Protein AF-A0AA92V4T7-F1 (afdb_monomer)

Mean predicted aligned error: 9.14 Å

pLDDT: mean 85.34, std 8.02, range [53.12, 94.5]

Structure (mmCIF, N/CA/C/O backbone):
data_AF-A0AA92V4T7-F1
#
_entry.id   AF-A0AA92V4T7-F1
#
loop_
_atom_site.group_PDB
_atom_site.id
_atom_site.type_symbol
_atom_site.label_atom_id
_atom_site.label_alt_id
_atom_site.label_comp_id
_atom_site.label_asym_id
_atom_site.label_entity_id
_atom_site.label_seq_id
_atom_site.pdbx_PDB_ins_code
_atom_site.Cartn_x
_atom_site.Cartn_y
_atom_site.Cartn_z
_atom_site.occupancy
_atom_site.B_iso_or_equiv
_atom_site.auth_seq_id
_atom_site.auth_comp_id
_atom_site.auth_asym_id
_atom_site.auth_atom_id
_atom_site.pdbx_PDB_model_num
ATOM 1 N N . ALA A 1 1 ? 12.081 15.432 -22.864 1.00 72.88 1 ALA A N 1
ATOM 2 C CA . ALA A 1 1 ? 10.970 15.163 -23.793 1.00 72.88 1 ALA A CA 1
ATOM 3 C C . ALA A 1 1 ? 11.087 16.046 -25.032 1.00 72.88 1 ALA A C 1
ATOM 5 O O . ALA A 1 1 ? 11.455 17.213 -24.912 1.00 72.88 1 ALA A O 1
ATOM 6 N N . ARG A 1 2 ? 10.770 15.499 -26.212 1.00 81.12 2 ARG A N 1
ATOM 7 C CA . ARG A 1 2 ? 10.639 16.294 -27.446 1.00 81.12 2 ARG A CA 1
ATOM 8 C C . ARG A 1 2 ? 9.445 17.239 -27.339 1.00 81.12 2 ARG A C 1
ATOM 10 O O . ARG A 1 2 ? 8.504 16.970 -26.591 1.00 81.12 2 ARG A O 1
ATOM 17 N N . LYS A 1 3 ? 9.470 18.342 -28.089 1.00 83.94 3 LYS A N 1
ATOM 18 C CA . LYS A 1 3 ? 8.327 19.259 -28.172 1.00 83.94 3 LYS A CA 1
ATOM 19 C C . LYS A 1 3 ? 7.124 18.511 -28.753 1.00 83.94 3 LYS A C 1
ATOM 21 O O . LYS A 1 3 ? 7.270 17.797 -29.741 1.00 83.94 3 LYS A O 1
ATOM 26 N N . ARG A 1 4 ? 5.938 18.677 -28.165 1.00 84.25 4 ARG A N 1
ATOM 27 C CA . ARG A 1 4 ? 4.697 18.148 -28.744 1.00 84.25 4 ARG A CA 1
ATOM 28 C C . ARG A 1 4 ? 4.265 18.955 -29.963 1.00 84.25 4 ARG A C 1
ATOM 30 O O . ARG A 1 4 ? 4.465 20.171 -30.014 1.00 84.25 4 ARG A O 1
ATOM 37 N N . THR A 1 5 ? 3.659 18.270 -30.9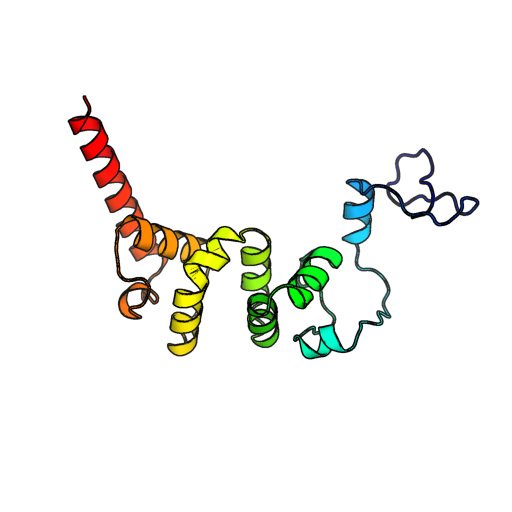22 1.00 80.19 5 THR A N 1
ATOM 38 C CA . THR A 1 5 ? 2.983 18.912 -32.051 1.00 80.19 5 THR A CA 1
ATOM 39 C C . THR A 1 5 ? 1.633 19.450 -31.578 1.00 80.19 5 THR A C 1
ATOM 41 O O . THR A 1 5 ? 0.974 18.833 -30.741 1.00 80.19 5 THR A O 1
ATOM 44 N N . MET A 1 6 ? 1.217 20.610 -32.087 1.00 72.38 6 MET A N 1
ATOM 45 C CA . MET A 1 6 ? -0.133 21.124 -31.841 1.00 72.38 6 MET A CA 1
ATOM 46 C C . MET A 1 6 ? -1.136 20.205 -32.548 1.00 72.38 6 MET A C 1
ATOM 48 O O . MET A 1 6 ? -1.109 20.106 -33.772 1.00 72.38 6 MET A O 1
ATOM 52 N N . GLY A 1 7 ? -1.981 19.505 -31.792 1.00 73.75 7 GLY A N 1
ATOM 53 C CA . GLY A 1 7 ? -2.923 18.536 -32.347 1.00 73.75 7 GLY A CA 1
ATOM 54 C C . GLY A 1 7 ? -3.817 17.889 -31.292 1.00 73.75 7 GLY A C 1
ATOM 55 O O . GLY A 1 7 ? -3.619 18.074 -30.091 1.00 73.75 7 GLY A O 1
ATOM 56 N N . ILE A 1 8 ? -4.809 17.134 -31.767 1.00 75.19 8 ILE A N 1
ATOM 57 C CA . ILE A 1 8 ? -5.811 16.441 -30.939 1.00 75.19 8 ILE A CA 1
ATOM 58 C C . ILE A 1 8 ? -5.190 15.222 -30.231 1.00 75.19 8 ILE A C 1
ATOM 60 O O . ILE A 1 8 ? -5.571 14.883 -29.114 1.00 75.19 8 ILE A O 1
ATOM 64 N N . TYR A 1 9 ? -4.196 14.591 -30.859 1.00 74.00 9 TYR A N 1
ATOM 65 C CA . TYR A 1 9 ? -3.525 13.404 -30.337 1.00 74.00 9 TYR A CA 1
ATOM 66 C C . TYR A 1 9 ? -2.471 13.754 -29.279 1.00 74.00 9 TYR A C 1
ATOM 68 O O . TYR A 1 9 ? -1.664 14.679 -29.433 1.00 74.00 9 TYR A O 1
ATOM 76 N N . MET A 1 10 ? -2.489 13.008 -28.172 1.00 74.81 10 MET A N 1
ATOM 77 C CA . MET A 1 10 ? -1.617 13.240 -27.018 1.00 74.81 10 MET A CA 1
ATOM 78 C C . MET A 1 10 ? -0.160 12.834 -27.284 1.00 74.81 10 MET A C 1
ATOM 80 O O . MET A 1 10 ? 0.751 13.515 -26.825 1.00 74.81 10 MET A O 1
ATOM 84 N N . ASP A 1 11 ? 0.064 11.801 -28.089 1.00 73.75 11 ASP A N 1
ATOM 85 C CA . ASP A 1 11 ? 1.341 11.127 -28.355 1.00 73.75 11 ASP A CA 1
ATOM 86 C C . ASP A 1 11 ? 2.120 11.667 -29.571 1.00 73.75 11 ASP A C 1
ATOM 88 O O . ASP A 1 11 ? 3.104 11.075 -30.010 1.00 73.75 11 ASP A O 1
ATOM 92 N N . THR A 1 12 ? 1.733 12.823 -30.118 1.00 82.94 12 THR A N 1
ATOM 93 C CA . THR A 1 12 ? 2.413 13.405 -31.286 1.00 82.94 12 THR A CA 1
ATOM 94 C C . THR A 1 12 ? 3.581 14.310 -30.886 1.00 82.94 12 THR A C 1
ATOM 96 O O . THR A 1 12 ? 3.397 15.372 -30.278 1.00 82.94 12 THR A O 1
ATOM 99 N N . PHE A 1 13 ? 4.795 13.922 -31.285 1.00 84.25 13 PHE A N 1
ATOM 100 C CA . PHE A 1 13 ? 6.030 14.662 -31.019 1.00 84.25 13 PHE A CA 1
ATOM 101 C C . PHE A 1 13 ? 6.640 15.259 -32.291 1.00 84.25 13 PHE A C 1
ATOM 103 O O . PHE A 1 13 ? 6.653 14.645 -33.354 1.00 84.25 13 PHE A O 1
ATOM 110 N N . CYS A 1 14 ? 7.215 16.454 -32.168 1.00 83.94 14 CYS A N 1
ATOM 111 C CA . CYS A 1 14 ? 8.024 17.075 -33.204 1.00 83.94 14 CYS A CA 1
ATOM 112 C C . CYS A 1 14 ? 9.420 16.435 -33.214 1.00 83.94 14 CYS A C 1
ATOM 114 O O . CYS A 1 14 ? 10.288 16.778 -32.403 1.00 83.94 14 CYS A O 1
ATOM 116 N N . TYR A 1 15 ? 9.647 15.506 -34.143 1.00 82.56 15 TYR A N 1
ATOM 117 C CA . TYR A 1 15 ? 10.921 14.790 -34.284 1.00 82.56 15 TYR A CA 1
ATOM 118 C C . TYR A 1 15 ? 12.098 15.679 -34.720 1.00 82.56 15 TYR A C 1
ATOM 120 O O . TYR A 1 15 ? 13.247 15.292 -34.529 1.00 82.56 15 TYR A O 1
ATOM 128 N N . GLY A 1 16 ? 11.829 16.878 -35.246 1.00 84.19 16 GLY A N 1
ATOM 129 C CA . GLY A 1 16 ? 12.858 17.879 -35.550 1.00 84.19 16 GLY A CA 1
ATOM 130 C C . GLY A 1 16 ? 13.302 18.717 -34.346 1.00 84.19 16 GLY A C 1
ATOM 131 O O . GLY A 1 16 ? 14.262 19.464 -34.460 1.00 84.19 16 GLY A O 1
ATOM 132 N N . SER A 1 17 ? 12.609 18.624 -33.205 1.00 84.75 17 SER A N 1
ATOM 133 C CA . SER A 1 17 ? 12.996 19.336 -31.980 1.00 84.75 17 SER A CA 1
ATOM 134 C C . SER A 1 17 ? 13.994 18.545 -31.139 1.00 84.75 17 SER A C 1
ATOM 136 O O . SER A 1 17 ? 13.896 17.315 -31.066 1.00 84.75 17 SER A O 1
ATOM 138 N N . ASP A 1 18 ? 14.884 19.249 -30.446 1.00 86.50 18 ASP A N 1
ATOM 139 C CA . ASP A 1 18 ? 15.841 18.647 -29.521 1.00 86.50 18 ASP A CA 1
ATOM 140 C C . ASP A 1 18 ? 15.163 17.951 -28.329 1.00 86.50 18 ASP A C 1
ATOM 142 O O . ASP A 1 18 ? 14.028 18.246 -27.927 1.00 86.50 18 ASP A O 1
ATOM 146 N N . ILE A 1 19 ? 15.871 16.972 -27.760 1.00 86.38 19 ILE A N 1
ATOM 147 C CA . ILE A 1 19 ? 15.443 16.279 -26.545 1.00 86.38 19 ILE A CA 1
ATOM 148 C C . ILE A 1 19 ? 15.910 17.098 -25.343 1.00 86.38 19 ILE A C 1
ATOM 150 O O . ILE A 1 19 ? 17.085 17.095 -24.997 1.00 86.38 19 ILE A O 1
ATOM 154 N N . GLU A 1 20 ? 14.966 17.752 -24.673 1.00 86.50 20 GLU A N 1
ATOM 155 C CA . GLU A 1 20 ? 15.256 18.663 -23.559 1.00 86.50 20 GLU A CA 1
ATOM 156 C C . GLU A 1 20 ? 14.511 18.250 -22.286 1.00 86.50 20 GLU A C 1
ATOM 158 O O . GLU A 1 20 ? 13.452 17.615 -22.348 1.00 86.50 20 GLU A O 1
ATOM 163 N N . LEU A 1 21 ? 15.016 18.637 -21.115 1.00 82.38 21 LEU A N 1
ATOM 164 C CA . LEU A 1 21 ? 14.268 18.519 -19.861 1.00 82.38 21 LEU A CA 1
ATOM 165 C C . LEU A 1 21 ? 13.099 19.512 -19.880 1.00 82.38 21 LEU A C 1
ATOM 167 O O . LEU A 1 21 ? 13.292 20.720 -19.976 1.00 82.38 21 LEU A O 1
ATOM 171 N N . ARG A 1 22 ? 11.871 18.994 -19.813 1.00 81.56 22 ARG A N 1
ATOM 172 C CA . ARG A 1 22 ? 10.637 19.789 -19.841 1.00 81.56 22 ARG A CA 1
ATOM 173 C C . ARG A 1 22 ? 9.884 19.602 -18.533 1.00 81.56 22 ARG A C 1
ATOM 175 O O . ARG A 1 22 ? 9.987 18.547 -17.913 1.00 81.56 22 ARG A O 1
ATOM 182 N N . LYS A 1 23 ? 9.125 20.626 -18.138 1.00 80.69 23 LYS A N 1
ATOM 183 C CA . LYS A 1 23 ? 8.235 20.548 -16.977 1.00 80.69 23 LYS A CA 1
ATOM 184 C C . LYS A 1 23 ? 7.184 19.462 -17.211 1.00 80.69 23 LYS A C 1
ATOM 186 O O . LYS A 1 23 ? 6.658 19.346 -18.321 1.00 80.69 23 LYS A O 1
ATOM 191 N N . ASP A 1 24 ? 6.915 18.692 -16.165 1.00 75.19 24 ASP A N 1
ATOM 192 C CA . ASP A 1 24 ? 5.933 17.618 -16.215 1.00 75.19 24 ASP A CA 1
ATOM 193 C C . ASP A 1 24 ? 4.516 18.164 -16.477 1.00 75.19 24 ASP A C 1
ATOM 195 O O . ASP A 1 24 ? 4.191 19.294 -16.097 1.00 75.19 24 ASP A O 1
ATOM 199 N N . ASN A 1 25 ? 3.699 17.385 -17.187 1.00 79.75 25 ASN A N 1
ATOM 200 C CA . ASN A 1 25 ? 2.341 17.749 -17.594 1.00 79.75 25 ASN A CA 1
ATOM 201 C C . ASN A 1 25 ? 1.459 16.495 -17.652 1.00 79.75 25 ASN A C 1
ATOM 203 O O . ASN A 1 25 ? 1.949 15.404 -17.937 1.00 79.75 25 ASN A O 1
ATOM 207 N N . THR A 1 26 ? 0.148 16.667 -17.497 1.00 77.75 26 THR A N 1
ATOM 208 C CA . THR A 1 26 ? -0.856 15.592 -17.515 1.00 77.75 26 THR A CA 1
ATOM 209 C C . THR A 1 26 ? -0.759 14.706 -18.756 1.00 77.75 26 THR A C 1
ATOM 211 O O . THR A 1 26 ? -0.924 13.495 -18.668 1.00 77.75 26 THR A O 1
ATOM 214 N N . THR A 1 27 ? -0.421 15.274 -19.920 1.00 77.50 27 THR A N 1
ATOM 215 C CA . THR A 1 27 ? -0.193 14.482 -21.138 1.00 77.50 27 THR A CA 1
ATOM 216 C C . THR A 1 27 ? 1.016 13.555 -21.013 1.00 77.50 27 THR A C 1
ATOM 218 O O . THR A 1 27 ? 0.944 12.409 -21.437 1.00 77.50 27 THR A O 1
ATOM 221 N N . TYR A 1 28 ? 2.135 14.025 -20.456 1.00 76.25 28 TYR A N 1
ATOM 222 C CA . TYR A 1 28 ? 3.330 13.190 -20.307 1.00 76.25 28 TYR A CA 1
ATOM 223 C C . TYR A 1 28 ? 3.086 12.054 -19.315 1.00 76.25 28 TYR A C 1
ATOM 225 O O . TYR A 1 28 ? 3.462 10.922 -19.605 1.00 76.25 28 TYR A O 1
ATOM 233 N N . GLN A 1 29 ? 2.378 12.339 -18.221 1.00 73.62 29 GLN A N 1
ATOM 234 C CA . GLN A 1 29 ? 1.926 11.334 -17.255 1.00 73.62 29 GLN A CA 1
ATOM 235 C C . GLN A 1 29 ? 1.007 10.295 -17.912 1.00 73.62 29 GLN A C 1
ATOM 237 O O . GLN A 1 29 ? 1.176 9.095 -17.715 1.00 73.62 29 GLN A O 1
ATOM 242 N N . HIS A 1 30 ? 0.079 10.740 -18.765 1.00 75.12 30 HIS A N 1
ATOM 243 C CA . HIS A 1 30 ? -0.810 9.841 -19.497 1.00 75.12 30 HIS A CA 1
ATOM 244 C C . HIS A 1 30 ? -0.072 8.982 -20.533 1.00 75.12 30 HIS A C 1
ATOM 246 O O . HIS A 1 30 ? -0.404 7.822 -20.707 1.00 75.12 30 HIS A O 1
ATOM 252 N N . ILE A 1 31 ? 0.951 9.506 -21.211 1.00 75.06 31 ILE A N 1
ATOM 253 C CA . ILE A 1 31 ? 1.768 8.706 -22.142 1.00 75.06 31 ILE A CA 1
ATOM 254 C C . ILE A 1 31 ? 2.628 7.695 -21.374 1.00 75.06 31 ILE A C 1
ATOM 256 O O . ILE A 1 31 ? 2.808 6.570 -21.830 1.00 75.06 31 ILE A O 1
ATOM 260 N N . ALA A 1 32 ? 3.138 8.074 -20.201 1.00 67.50 32 ALA A N 1
ATOM 261 C CA . ALA A 1 32 ? 3.944 7.205 -19.349 1.00 67.50 32 ALA A CA 1
ATOM 262 C C . ALA A 1 32 ? 3.150 6.040 -18.731 1.00 67.50 32 ALA A C 1
ATOM 264 O O . ALA A 1 32 ? 3.762 5.066 -18.292 1.00 67.50 32 ALA A O 1
ATOM 265 N N . SER A 1 33 ? 1.814 6.118 -18.696 1.00 64.81 33 SER A N 1
ATOM 266 C CA . SER A 1 33 ? 0.966 5.020 -18.222 1.00 64.81 33 SER A CA 1
ATOM 267 C C . SER A 1 33 ? 0.744 3.925 -19.269 1.00 64.81 33 SER A C 1
ATOM 269 O O . SER A 1 33 ? 0.332 2.821 -18.906 1.00 64.81 33 SER A O 1
ATOM 271 N N . PHE A 1 34 ? 1.037 4.184 -20.550 1.00 65.25 34 PHE A N 1
ATOM 272 C CA . PHE A 1 34 ? 1.005 3.141 -21.571 1.00 65.25 34 PHE A CA 1
ATOM 273 C C . PHE A 1 34 ? 2.174 2.171 -21.365 1.00 65.25 34 PHE A C 1
ATOM 275 O O . PHE A 1 34 ? 3.281 2.609 -21.055 1.00 65.25 34 PHE A O 1
ATOM 282 N N . PRO A 1 35 ? 1.969 0.856 -21.550 1.00 58.94 35 PRO A N 1
ATOM 283 C CA . PRO A 1 35 ? 3.040 -0.123 -21.415 1.00 58.94 35 PRO A CA 1
ATOM 284 C C . PRO A 1 35 ? 4.146 0.166 -22.441 1.00 58.94 35 PRO A C 1
ATOM 286 O O . PRO A 1 35 ? 3.972 -0.017 -23.645 1.00 58.94 35 PRO A O 1
ATOM 289 N N . VAL A 1 36 ? 5.283 0.671 -21.955 1.00 63.03 36 VAL A N 1
ATOM 290 C CA . VAL A 1 36 ? 6.429 1.070 -22.778 1.00 63.03 36 VAL A CA 1
ATOM 291 C C . VAL A 1 36 ? 7.356 -0.123 -22.987 1.00 63.03 36 VAL A C 1
ATOM 293 O O . VAL A 1 36 ? 7.809 -0.705 -22.012 1.00 63.03 36 VAL A O 1
ATOM 296 N N . CYS A 1 37 ? 7.682 -0.381 -24.259 1.00 56.41 37 CYS A N 1
ATOM 297 C CA . CYS A 1 37 ? 8.774 -1.215 -24.780 1.00 56.41 37 CYS A CA 1
ATOM 298 C C . CYS A 1 37 ? 8.833 -2.674 -24.260 1.00 56.41 37 CYS A C 1
ATOM 300 O O . CYS A 1 37 ? 9.104 -2.889 -23.083 1.00 56.41 37 CYS A O 1
ATOM 302 N N . PRO A 1 38 ? 8.692 -3.691 -25.139 1.00 61.78 38 PRO A N 1
ATOM 303 C CA . PRO A 1 38 ? 8.828 -5.105 -24.761 1.00 61.78 38 PRO A CA 1
ATOM 304 C C . PRO A 1 38 ? 10.136 -5.416 -24.017 1.00 61.78 38 PRO A C 1
ATOM 306 O O . PRO A 1 38 ? 10.156 -6.257 -23.123 1.00 61.78 38 PRO A O 1
ATOM 309 N N . ASP A 1 39 ? 11.204 -4.689 -24.358 1.00 67.81 39 ASP A N 1
ATOM 310 C CA . ASP A 1 39 ? 12.527 -4.839 -23.767 1.00 67.81 39 ASP A CA 1
ATOM 311 C C . ASP A 1 39 ? 12.846 -3.661 -22.840 1.00 67.81 39 ASP A C 1
ATOM 313 O O . ASP A 1 39 ? 13.243 -2.578 -23.283 1.00 67.81 39 ASP A O 1
ATOM 317 N N . MET A 1 40 ? 12.706 -3.875 -21.531 1.00 74.88 40 MET A N 1
ATOM 318 C CA . MET A 1 40 ? 13.092 -2.901 -20.512 1.00 74.88 40 MET A CA 1
ATOM 319 C C . MET A 1 40 ? 14.367 -3.341 -19.789 1.00 74.88 40 MET A C 1
ATOM 321 O O . MET A 1 40 ? 14.437 -4.418 -19.197 1.00 74.88 40 MET A O 1
ATOM 325 N N . LYS A 1 41 ? 15.373 -2.461 -19.767 1.00 82.44 41 LYS A N 1
ATOM 326 C CA . LYS A 1 41 ? 16.553 -2.620 -18.908 1.00 82.44 41 LYS A CA 1
ATOM 327 C C . LYS A 1 41 ? 16.367 -1.812 -17.632 1.00 82.44 41 LYS A C 1
ATOM 329 O O . LYS A 1 41 ? 16.276 -0.589 -17.675 1.00 82.44 41 LYS A O 1
ATOM 334 N N . VAL A 1 42 ? 16.356 -2.505 -16.501 1.00 85.38 42 VAL A N 1
ATOM 335 C CA . VAL A 1 42 ? 16.247 -1.902 -15.169 1.00 85.38 42 VAL A CA 1
ATOM 336 C C . VAL A 1 42 ? 17.565 -2.083 -14.420 1.00 85.38 42 VAL A C 1
ATOM 338 O O . VAL A 1 42 ? 18.253 -3.089 -14.598 1.00 85.38 42 VAL A O 1
ATOM 341 N N . ILE A 1 43 ? 17.928 -1.109 -13.583 1.00 91.25 43 ILE A N 1
ATOM 342 C CA . ILE A 1 43 ? 19.133 -1.184 -12.751 1.00 91.25 43 ILE A CA 1
ATOM 343 C C . ILE A 1 43 ? 19.075 -2.383 -11.777 1.00 91.25 43 ILE A C 1
ATOM 345 O O . ILE A 1 43 ? 17.996 -2.705 -11.267 1.00 91.25 43 ILE A O 1
ATOM 349 N N . PRO A 1 44 ? 20.215 -3.026 -11.453 1.00 92.81 44 PRO A N 1
ATOM 350 C CA . PRO A 1 44 ? 20.247 -4.214 -10.590 1.00 92.81 44 PRO A CA 1
ATOM 351 C C . PRO A 1 44 ? 19.618 -4.016 -9.204 1.00 92.81 44 PRO A C 1
ATOM 353 O O . PRO A 1 44 ? 19.073 -4.952 -8.626 1.00 92.81 44 PRO A O 1
ATOM 356 N N . GLN A 1 45 ? 19.667 -2.796 -8.663 1.00 93.69 45 GLN A N 1
ATOM 357 C CA . GLN A 1 45 ? 19.104 -2.462 -7.355 1.00 93.69 45 GLN A CA 1
ATOM 358 C C . GLN A 1 45 ? 17.590 -2.676 -7.309 1.00 93.69 45 GLN A C 1
ATOM 360 O O . GLN A 1 45 ? 17.072 -3.135 -6.300 1.00 93.69 45 GLN A O 1
ATOM 365 N N . ILE A 1 46 ? 16.881 -2.382 -8.398 1.00 92.00 46 ILE A N 1
ATOM 366 C CA . ILE A 1 46 ? 15.423 -2.516 -8.444 1.00 92.00 46 ILE A CA 1
ATOM 367 C C . ILE A 1 46 ? 15.025 -3.994 -8.526 1.00 92.00 46 ILE A C 1
ATOM 369 O O . ILE A 1 46 ? 14.130 -4.421 -7.800 1.00 92.00 46 ILE A O 1
ATOM 373 N N . TRP A 1 47 ? 15.762 -4.799 -9.301 1.00 92.31 47 TRP A N 1
ATOM 374 C CA . TRP A 1 47 ? 15.625 -6.261 -9.293 1.00 92.31 47 TRP A CA 1
ATOM 375 C C . TRP A 1 47 ? 15.852 -6.842 -7.895 1.00 92.31 47 TRP A C 1
ATOM 377 O O . TRP A 1 47 ? 15.022 -7.587 -7.379 1.00 92.31 47 TRP A O 1
ATOM 387 N N . ARG A 1 48 ? 16.937 -6.432 -7.227 1.00 92.94 48 ARG A N 1
ATOM 388 C CA . ARG A 1 48 ? 17.238 -6.832 -5.843 1.00 92.94 48 ARG A CA 1
ATOM 389 C C . ARG A 1 48 ? 16.119 -6.447 -4.866 1.00 92.94 48 ARG A C 1
ATOM 391 O O . ARG A 1 48 ? 15.878 -7.172 -3.900 1.00 92.94 48 ARG A O 1
ATOM 398 N N . ASN A 1 49 ? 15.442 -5.328 -5.113 1.00 93.75 49 ASN A N 1
ATOM 399 C CA . ASN A 1 49 ? 14.350 -4.823 -4.284 1.00 93.75 49 ASN A CA 1
ATOM 400 C C . ASN A 1 49 ? 12.991 -5.502 -4.586 1.00 93.75 49 ASN A C 1
ATOM 402 O O . ASN A 1 49 ? 11.971 -5.090 -4.041 1.00 93.75 49 ASN A O 1
ATOM 406 N N . GLY A 1 50 ? 12.964 -6.568 -5.396 1.00 91.69 50 GLY A N 1
ATOM 407 C CA . GLY A 1 50 ? 11.772 -7.395 -5.615 1.00 91.69 50 GLY A CA 1
ATOM 408 C C . GLY A 1 50 ? 10.932 -7.002 -6.828 1.00 91.69 50 GLY A C 1
ATOM 409 O O . GLY A 1 50 ? 9.743 -7.295 -6.857 1.00 91.69 50 GLY A O 1
ATOM 410 N N . PHE A 1 51 ? 11.520 -6.319 -7.811 1.00 91.88 51 PHE A N 1
ATOM 411 C CA . PHE A 1 51 ? 10.847 -6.043 -9.078 1.00 91.88 51 PHE A 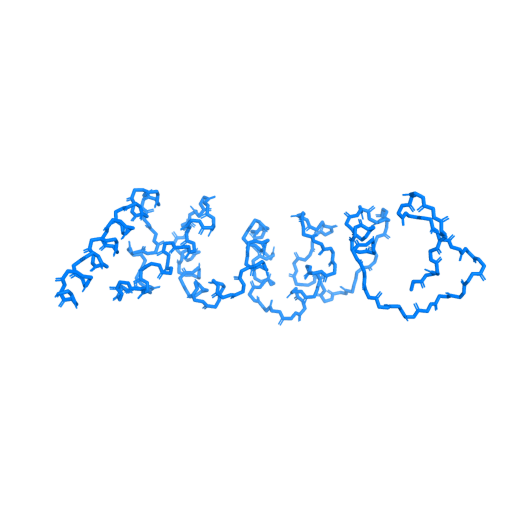CA 1
ATOM 412 C C . PHE A 1 51 ? 10.765 -7.315 -9.926 1.00 91.88 51 PHE A C 1
ATOM 414 O O . PHE A 1 51 ? 11.751 -8.039 -10.041 1.00 91.88 51 PHE A O 1
ATOM 421 N N . ASP A 1 52 ? 9.610 -7.572 -10.531 1.00 88.62 52 ASP A N 1
ATOM 422 C CA . ASP A 1 52 ? 9.312 -8.795 -11.289 1.00 88.62 52 ASP A CA 1
ATOM 423 C C . ASP A 1 52 ? 9.096 -8.546 -12.790 1.00 88.62 52 ASP A C 1
ATOM 425 O O . ASP A 1 52 ? 8.722 -9.455 -13.526 1.00 88.62 52 ASP A O 1
ATOM 429 N N . GLY A 1 53 ? 9.348 -7.322 -13.262 1.00 86.44 53 GLY A N 1
ATOM 430 C CA . GLY A 1 53 ? 9.127 -6.928 -14.654 1.00 86.44 53 GLY A CA 1
ATOM 431 C C . GLY A 1 53 ? 7.774 -6.264 -14.906 1.00 86.44 53 GLY A C 1
ATOM 432 O O . GLY A 1 53 ? 7.605 -5.645 -15.955 1.00 86.44 53 GLY A O 1
ATOM 433 N N . ALA A 1 54 ? 6.836 -6.329 -13.957 1.00 86.38 54 ALA A N 1
ATOM 434 C CA . ALA A 1 54 ? 5.516 -5.726 -14.082 1.00 86.38 54 ALA A CA 1
ATOM 435 C C . ALA A 1 54 ? 5.337 -4.532 -13.133 1.00 86.38 54 ALA A C 1
ATOM 437 O O . ALA A 1 54 ? 5.912 -4.452 -12.049 1.00 86.38 54 ALA A O 1
ATOM 438 N N . PHE A 1 55 ? 4.497 -3.582 -13.548 1.00 86.25 55 PHE A N 1
ATOM 439 C CA . PHE A 1 55 ? 4.196 -2.377 -12.766 1.00 86.25 55 PHE A CA 1
ATOM 440 C C . PHE A 1 55 ? 2.909 -2.484 -11.937 1.00 86.25 55 PHE A C 1
ATOM 442 O O . PHE A 1 55 ? 2.590 -1.573 -11.181 1.00 86.25 55 PHE A O 1
ATOM 449 N N . HIS A 1 56 ? 2.164 -3.590 -12.059 1.00 87.25 56 HIS A N 1
ATOM 450 C CA . HIS A 1 56 ? 1.002 -3.917 -11.212 1.00 87.25 56 HIS A CA 1
ATOM 451 C C . HIS A 1 56 ? -0.076 -2.824 -11.122 1.00 87.25 56 HIS A C 1
ATOM 453 O O . HIS A 1 56 ? -0.716 -2.639 -10.087 1.00 87.25 56 HIS A O 1
ATOM 459 N N . GLY A 1 57 ? -0.286 -2.087 -12.216 1.00 84.31 57 GLY A N 1
ATOM 460 C CA . GLY A 1 57 ? -1.257 -0.989 -12.273 1.00 84.31 57 GLY A CA 1
ATOM 461 C C . GLY A 1 57 ? -0.824 0.279 -11.528 1.00 84.31 57 GLY A C 1
ATOM 462 O O . GLY A 1 57 ? -1.669 1.125 -11.252 1.00 84.31 57 GLY A O 1
ATOM 463 N N . ILE A 1 58 ? 0.462 0.403 -11.196 1.00 86.19 58 ILE A N 1
ATOM 464 C CA . ILE A 1 58 ? 1.090 1.606 -10.642 1.00 86.19 58 ILE A CA 1
ATOM 465 C C . ILE A 1 58 ? 1.879 2.286 -11.765 1.00 86.19 58 ILE A C 1
ATOM 467 O O . ILE A 1 58 ? 2.448 1.620 -12.629 1.00 86.19 58 ILE A O 1
ATOM 471 N N . GLU A 1 59 ? 1.930 3.617 -11.765 1.00 84.31 59 GLU A N 1
ATOM 472 C CA . GLU A 1 59 ? 2.759 4.357 -12.716 1.00 84.31 59 GLU A CA 1
ATOM 473 C C . GLU A 1 59 ? 4.244 3.955 -12.572 1.00 84.31 59 GLU A C 1
ATOM 475 O O . GLU A 1 59 ? 4.767 3.968 -11.448 1.00 84.31 59 GLU A O 1
ATOM 480 N N . PRO A 1 60 ? 4.955 3.653 -13.679 1.00 85.75 60 PRO A N 1
ATOM 481 C CA . PRO A 1 60 ? 6.342 3.198 -13.636 1.00 85.75 60 PRO A CA 1
ATOM 482 C C . PRO A 1 60 ? 7.267 4.082 -12.803 1.00 85.75 60 PRO A C 1
ATOM 484 O O . PRO A 1 60 ? 7.992 3.590 -11.940 1.00 85.75 60 PRO A O 1
ATOM 487 N N . LEU A 1 61 ? 7.224 5.399 -13.018 1.00 86.25 61 LEU A N 1
ATOM 488 C CA . LEU A 1 61 ? 8.085 6.336 -12.299 1.00 86.25 61 LEU A CA 1
ATOM 489 C C . LEU A 1 61 ? 7.810 6.310 -10.791 1.00 86.25 61 LEU A C 1
ATOM 491 O O . LEU A 1 61 ? 8.744 6.280 -9.987 1.00 86.25 61 LEU A O 1
ATOM 495 N N . THR A 1 62 ? 6.532 6.287 -10.422 1.00 89.56 62 THR A N 1
ATOM 496 C CA . THR A 1 62 ? 6.079 6.283 -9.033 1.00 89.56 62 THR A CA 1
ATOM 497 C C . THR A 1 62 ? 6.500 4.998 -8.320 1.00 89.56 62 THR A C 1
ATOM 499 O O . THR A 1 62 ? 7.087 5.074 -7.238 1.00 89.56 62 THR A O 1
ATOM 502 N N . LEU A 1 63 ? 6.317 3.828 -8.946 1.00 91.00 63 LEU A N 1
ATOM 503 C CA . LEU A 1 63 ? 6.744 2.550 -8.371 1.00 91.00 63 LEU A CA 1
ATOM 504 C C . LEU A 1 63 ? 8.266 2.485 -8.201 1.00 91.00 63 LEU A C 1
ATOM 506 O O . LEU A 1 63 ? 8.751 2.203 -7.106 1.00 91.00 63 LEU A O 1
ATOM 510 N N . LEU A 1 64 ? 9.031 2.777 -9.258 1.00 90.75 64 LEU A N 1
ATOM 511 C CA . LEU A 1 64 ? 10.495 2.674 -9.224 1.00 90.75 64 LEU A CA 1
ATOM 512 C C . LEU A 1 64 ? 11.093 3.633 -8.188 1.00 90.75 64 LEU A C 1
ATOM 514 O O . LEU A 1 64 ? 11.998 3.257 -7.441 1.00 90.75 64 LEU A O 1
ATOM 518 N N . LYS A 1 65 ? 10.555 4.854 -8.085 1.00 92.38 65 LYS A N 1
ATOM 519 C CA . LYS A 1 65 ? 10.962 5.812 -7.055 1.00 92.38 65 LYS A CA 1
ATOM 520 C C . LYS A 1 65 ? 10.630 5.299 -5.653 1.00 92.38 65 LYS A C 1
ATOM 522 O O . LYS A 1 65 ? 11.492 5.364 -4.777 1.00 92.38 65 LYS A O 1
ATOM 527 N N . ALA A 1 66 ? 9.427 4.767 -5.437 1.00 93.38 66 ALA A N 1
ATOM 528 C CA . ALA A 1 66 ? 9.011 4.230 -4.142 1.00 93.38 66 ALA A CA 1
ATOM 529 C C . ALA A 1 66 ? 9.900 3.054 -3.698 1.00 93.38 66 ALA A C 1
ATOM 531 O O . ALA A 1 66 ? 10.373 3.039 -2.563 1.00 93.38 66 ALA A O 1
ATOM 532 N N . MET A 1 67 ? 10.221 2.134 -4.614 1.00 93.50 67 MET A N 1
ATOM 533 C CA . MET A 1 67 ? 11.109 0.991 -4.360 1.00 93.50 67 MET A CA 1
ATOM 534 C C . MET A 1 67 ? 12.545 1.385 -4.007 1.00 93.50 67 MET A C 1
ATOM 536 O O . MET A 1 67 ? 13.229 0.638 -3.310 1.00 93.50 67 MET A O 1
ATOM 540 N N . LEU A 1 68 ? 13.027 2.521 -4.516 1.00 94.12 68 LEU A N 1
ATOM 541 C CA . LEU A 1 68 ? 14.362 3.037 -4.208 1.00 94.12 68 LEU A CA 1
ATOM 542 C C . LEU A 1 68 ? 14.395 3.886 -2.933 1.00 94.12 68 LEU A C 1
ATOM 544 O O . LEU A 1 68 ? 15.454 4.027 -2.328 1.00 94.12 68 LEU A O 1
ATOM 548 N N . THR A 1 69 ? 13.258 4.462 -2.541 1.00 93.25 69 THR A N 1
ATOM 549 C CA . THR A 1 69 ? 13.175 5.408 -1.421 1.00 93.25 69 THR A CA 1
ATOM 550 C C . THR A 1 69 ? 12.824 4.712 -0.108 1.00 93.25 69 THR A C 1
ATOM 552 O O . THR A 1 69 ? 13.372 5.067 0.933 1.00 93.25 69 THR A O 1
ATOM 555 N N . ASP A 1 70 ? 11.920 3.727 -0.134 1.00 93.06 70 ASP A N 1
ATOM 556 C CA . ASP A 1 70 ? 11.336 3.157 1.080 1.00 93.06 70 ASP A CA 1
ATOM 557 C C . ASP A 1 70 ? 11.494 1.629 1.162 1.00 93.06 70 ASP A C 1
ATOM 559 O O . ASP A 1 70 ? 10.930 0.864 0.376 1.00 93.06 70 ASP A O 1
ATOM 563 N N . HIS A 1 71 ? 12.216 1.174 2.190 1.00 92.62 71 HIS A N 1
ATOM 564 C CA . HIS A 1 71 ? 12.420 -0.246 2.495 1.00 92.62 71 HIS A CA 1
ATOM 565 C C . HIS A 1 71 ? 11.109 -1.005 2.788 1.00 92.62 71 HIS A C 1
ATOM 567 O O . HIS A 1 71 ? 11.037 -2.229 2.633 1.00 92.62 71 HIS A O 1
ATOM 573 N N . ARG A 1 72 ? 10.052 -0.302 3.222 1.00 94.31 72 ARG A N 1
ATOM 574 C CA . ARG A 1 72 ? 8.732 -0.893 3.493 1.00 94.31 72 ARG A CA 1
ATOM 575 C C . ARG A 1 72 ? 8.073 -1.358 2.199 1.00 94.31 72 ARG A C 1
ATOM 577 O O . ARG A 1 72 ? 7.523 -2.457 2.148 1.00 94.31 72 ARG A O 1
ATOM 584 N N . ILE A 1 73 ? 8.192 -0.549 1.144 1.00 93.94 73 ILE A N 1
ATOM 585 C CA . ILE A 1 73 ? 7.704 -0.876 -0.199 1.00 93.94 73 ILE A CA 1
ATOM 586 C C . ILE A 1 73 ? 8.484 -2.061 -0.765 1.00 93.94 73 ILE A C 1
ATOM 588 O O . ILE A 1 73 ? 7.869 -3.020 -1.220 1.00 93.94 73 ILE A O 1
ATOM 592 N N . GLU A 1 74 ? 9.817 -2.053 -0.650 1.00 94.25 74 GLU A N 1
ATOM 593 C CA . GLU A 1 74 ? 10.666 -3.200 -1.014 1.00 94.25 74 GLU A CA 1
ATOM 594 C C . GLU A 1 74 ? 10.196 -4.497 -0.332 1.00 94.25 74 GLU A C 1
ATOM 596 O O . GLU A 1 74 ? 10.066 -5.538 -0.975 1.00 94.25 74 GLU A O 1
ATOM 601 N N . THR A 1 75 ? 9.900 -4.439 0.969 1.00 93.75 75 THR A N 1
ATOM 602 C CA . THR A 1 75 ? 9.426 -5.606 1.725 1.00 93.75 75 THR A CA 1
ATOM 603 C C . THR A 1 75 ? 8.109 -6.140 1.157 1.00 93.75 75 THR A C 1
ATOM 605 O O . THR A 1 75 ? 7.974 -7.344 0.945 1.00 93.75 75 THR A O 1
ATOM 608 N N . MET A 1 76 ? 7.145 -5.262 0.871 1.00 93.81 76 MET A N 1
ATOM 609 C CA . MET A 1 76 ? 5.849 -5.662 0.311 1.00 93.81 76 MET A CA 1
ATOM 610 C C . MET A 1 76 ? 5.960 -6.185 -1.128 1.00 93.81 76 MET A C 1
ATOM 612 O O . MET A 1 76 ? 5.270 -7.146 -1.474 1.00 93.81 76 MET A O 1
ATOM 616 N N . MET A 1 77 ? 6.860 -5.612 -1.935 1.00 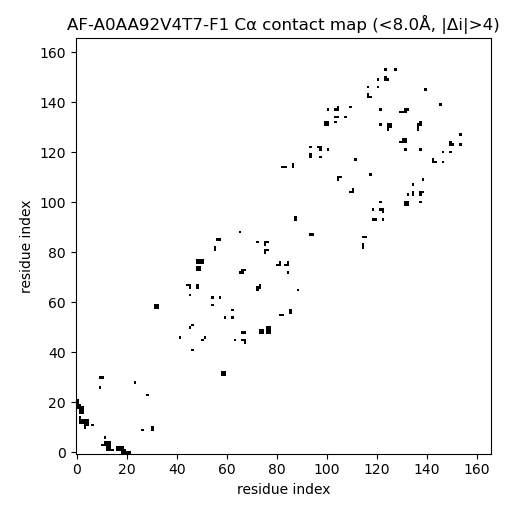94.50 77 MET A N 1
ATOM 617 C CA . MET A 1 77 ? 7.182 -6.101 -3.281 1.00 94.50 77 MET A CA 1
ATOM 618 C C . MET A 1 77 ? 7.743 -7.523 -3.229 1.00 94.50 77 MET A C 1
ATOM 620 O O . MET A 1 77 ? 7.230 -8.412 -3.902 1.00 94.50 77 MET A O 1
ATOM 624 N N . LYS A 1 78 ? 8.715 -7.784 -2.346 1.00 93.94 78 LYS A N 1
ATOM 625 C CA . LYS A 1 78 ? 9.279 -9.131 -2.141 1.00 93.94 78 LYS A CA 1
ATOM 626 C C . LYS A 1 78 ? 8.250 -10.151 -1.652 1.00 93.94 78 LYS A C 1
ATOM 628 O O . LYS A 1 78 ? 8.363 -11.333 -1.956 1.00 93.94 78 LYS A O 1
ATOM 633 N N . GLN A 1 79 ? 7.240 -9.703 -0.909 1.00 91.62 79 GLN A N 1
ATOM 634 C CA . GLN A 1 79 ? 6.114 -10.533 -0.470 1.00 91.62 79 GLN A CA 1
ATOM 635 C C . GLN A 1 79 ? 5.035 -10.732 -1.550 1.00 91.62 79 GLN A C 1
ATOM 637 O O . GLN A 1 79 ? 4.019 -11.364 -1.263 1.00 91.62 79 GLN A O 1
ATOM 642 N N . CYS A 1 80 ? 5.219 -10.190 -2.760 1.00 91.62 80 CYS A N 1
ATOM 643 C CA . CYS A 1 80 ? 4.244 -10.230 -3.855 1.00 91.62 80 CYS A CA 1
ATOM 644 C C . CYS A 1 80 ? 2.877 -9.616 -3.475 1.00 91.62 80 CYS A C 1
ATOM 646 O O . CYS A 1 80 ? 1.827 -10.018 -3.978 1.00 91.62 80 CYS A O 1
ATOM 648 N N . ARG A 1 81 ? 2.856 -8.637 -2.555 1.00 91.44 81 ARG A N 1
ATOM 649 C CA . ARG A 1 81 ? 1.632 -7.968 -2.068 1.00 91.44 81 ARG A CA 1
ATOM 650 C C . ARG A 1 81 ? 1.364 -6.673 -2.836 1.00 91.44 81 ARG A C 1
ATOM 652 O O . ARG A 1 81 ? 1.261 -5.596 -2.251 1.00 91.44 81 ARG A O 1
ATOM 659 N N . TYR A 1 82 ? 1.231 -6.767 -4.156 1.00 91.94 82 TYR A N 1
ATOM 660 C CA . TYR A 1 82 ? 1.156 -5.594 -5.040 1.00 91.94 82 TYR A CA 1
ATOM 661 C C . TYR A 1 82 ? -0.056 -4.689 -4.773 1.00 91.94 82 TYR A C 1
ATOM 663 O O . TYR A 1 82 ? 0.054 -3.466 -4.839 1.00 91.94 82 TYR A O 1
ATOM 671 N N . GLY A 1 83 ? -1.199 -5.269 -4.385 1.00 91.38 83 GLY A N 1
ATOM 672 C CA . GLY A 1 83 ? -2.383 -4.496 -3.992 1.00 91.38 83 GLY A CA 1
ATOM 673 C C . GLY A 1 83 ? -2.139 -3.601 -2.771 1.00 91.38 83 GLY A C 1
ATOM 674 O O . GLY A 1 83 ? -2.637 -2.478 -2.725 1.00 91.38 83 GLY A O 1
ATOM 675 N N . HIS A 1 84 ? -1.318 -4.061 -1.820 1.00 92.94 84 HIS A N 1
ATOM 676 C CA . HIS A 1 84 ? -0.943 -3.274 -0.642 1.00 92.94 84 HIS A CA 1
ATOM 677 C C . HIS A 1 84 ? 0.036 -2.163 -1.024 1.00 92.94 84 HIS A C 1
ATOM 679 O O . HIS A 1 84 ? -0.111 -1.034 -0.565 1.00 92.94 84 HIS A O 1
ATOM 685 N N . VAL A 1 85 ? 1.000 -2.468 -1.903 1.00 93.56 85 VAL A N 1
ATOM 686 C CA . VAL A 1 85 ? 1.957 -1.482 -2.427 1.00 93.56 85 VAL A CA 1
ATOM 687 C C . VAL A 1 85 ? 1.221 -0.324 -3.091 1.00 93.56 85 VAL A C 1
ATOM 689 O O . VAL A 1 85 ? 1.482 0.825 -2.748 1.00 93.56 85 VAL A O 1
ATOM 692 N N . ARG A 1 86 ? 0.257 -0.620 -3.971 1.00 92.44 86 ARG A N 1
ATOM 693 C CA . ARG A 1 86 ? -0.559 0.402 -4.637 1.00 92.44 86 ARG A CA 1
ATOM 694 C C . ARG A 1 86 ? -1.253 1.313 -3.623 1.00 92.44 86 ARG A C 1
ATOM 696 O O . ARG A 1 86 ? -1.096 2.524 -3.683 1.00 92.44 86 ARG A O 1
ATOM 703 N N . TYR A 1 87 ? -1.948 0.727 -2.648 1.00 92.69 87 TYR A N 1
ATOM 704 C CA . TYR A 1 87 ? -2.684 1.498 -1.646 1.00 92.69 87 TYR A CA 1
ATOM 705 C C . TYR A 1 87 ? -1.781 2.397 -0.787 1.00 92.69 87 TYR A C 1
ATOM 707 O O . TYR A 1 87 ? -2.103 3.563 -0.561 1.00 92.69 87 TYR A O 1
ATOM 715 N N . PHE A 1 88 ? -0.646 1.874 -0.314 1.00 92.50 88 PHE A N 1
ATOM 716 C CA . PHE A 1 88 ? 0.252 2.617 0.575 1.00 92.50 88 PHE A CA 1
ATOM 717 C C . PHE A 1 88 ? 1.098 3.676 -0.132 1.00 92.50 88 PHE A C 1
ATOM 719 O O . PHE A 1 88 ? 1.505 4.638 0.516 1.00 92.50 88 PHE A O 1
ATOM 726 N N . ILE A 1 89 ? 1.350 3.522 -1.435 1.00 91.88 89 ILE A N 1
ATOM 727 C CA . ILE A 1 89 ? 1.948 4.586 -2.251 1.00 91.88 89 ILE A CA 1
ATOM 728 C C . ILE A 1 89 ? 0.997 5.786 -2.323 1.00 91.88 89 ILE A C 1
ATOM 730 O O . ILE A 1 89 ? 1.442 6.918 -2.141 1.00 91.88 89 ILE A O 1
ATOM 734 N N . ASP A 1 90 ? -0.302 5.537 -2.507 1.00 90.12 90 ASP A N 1
ATOM 735 C CA . ASP A 1 90 ? -1.319 6.593 -2.563 1.00 90.12 90 ASP A CA 1
ATOM 736 C C . ASP A 1 90 ? -1.595 7.212 -1.176 1.00 90.12 90 ASP A C 1
ATOM 738 O O . ASP A 1 90 ? -1.897 8.401 -1.064 1.00 90.12 90 ASP A O 1
ATOM 742 N N . HIS A 1 91 ? -1.446 6.427 -0.100 1.00 90.88 91 HIS A N 1
ATOM 743 C CA . HIS A 1 91 ? -1.752 6.828 1.281 1.00 90.88 91 HIS A CA 1
ATOM 744 C C . HIS A 1 91 ? -0.533 6.698 2.219 1.00 90.88 91 HIS A C 1
ATOM 746 O O . HIS A 1 91 ? -0.521 5.852 3.122 1.00 90.88 91 HIS A O 1
ATOM 752 N N . PRO A 1 92 ? 0.484 7.574 2.097 1.00 88.69 92 PRO A N 1
ATOM 753 C CA . PRO A 1 92 ? 1.715 7.475 2.888 1.00 88.69 92 PRO A CA 1
ATOM 754 C C . PRO A 1 92 ? 1.483 7.637 4.399 1.00 88.69 92 PRO A C 1
ATOM 756 O O . PRO A 1 92 ? 2.161 6.997 5.201 1.00 88.69 92 PRO A O 1
ATOM 759 N N . ARG A 1 93 ? 0.479 8.428 4.808 1.00 88.94 93 ARG A N 1
ATOM 760 C CA . ARG A 1 93 ? 0.104 8.580 6.227 1.00 88.94 93 ARG A CA 1
ATOM 761 C C . ARG A 1 93 ? -0.367 7.260 6.838 1.00 88.94 93 ARG A C 1
ATOM 763 O O . ARG A 1 93 ? 0.039 6.917 7.943 1.00 88.94 93 ARG A O 1
ATOM 770 N N . HIS A 1 94 ? -1.171 6.489 6.102 1.00 89.00 94 HIS A N 1
ATOM 771 C CA . HIS A 1 94 ? -1.635 5.181 6.567 1.00 89.00 94 HIS A CA 1
ATOM 772 C C . HIS A 1 94 ? -0.473 4.198 6.690 1.00 89.00 94 HIS A C 1
ATOM 774 O O . HIS A 1 94 ? -0.438 3.419 7.641 1.00 89.00 94 HIS A O 1
ATOM 780 N N . LEU A 1 95 ? 0.508 4.263 5.783 1.00 90.44 95 LEU A N 1
ATOM 781 C CA . LEU A 1 95 ? 1.705 3.429 5.868 1.00 90.44 95 LEU A CA 1
ATOM 782 C C . LEU A 1 95 ? 2.482 3.687 7.165 1.00 90.44 95 LEU A C 1
ATOM 784 O O . LEU A 1 95 ? 2.905 2.738 7.817 1.00 90.44 95 LEU A O 1
ATOM 788 N N . GLU A 1 96 ? 2.668 4.944 7.568 1.00 89.94 96 GLU A N 1
ATOM 789 C CA . GLU A 1 96 ? 3.391 5.281 8.802 1.00 89.94 96 GLU A CA 1
ATOM 790 C C . GLU A 1 96 ? 2.697 4.747 10.056 1.00 89.94 96 GLU A C 1
ATOM 792 O O . GLU A 1 96 ? 3.340 4.093 10.882 1.00 89.94 96 GLU A O 1
ATOM 797 N N . THR A 1 97 ? 1.387 4.959 10.170 1.00 88.12 97 THR A N 1
ATOM 798 C CA . THR A 1 97 ? 0.606 4.515 11.329 1.00 88.12 97 THR A CA 1
ATOM 799 C C . THR A 1 97 ? 0.473 2.991 11.375 1.00 88.12 97 THR A C 1
ATOM 801 O O . THR A 1 97 ? 0.679 2.372 12.421 1.00 88.12 97 THR A O 1
ATOM 804 N N . CYS A 1 98 ? 0.175 2.361 10.237 1.00 90.50 98 CYS A N 1
ATOM 805 C CA . CYS A 1 98 ? -0.207 0.951 10.189 1.00 90.50 98 CYS A CA 1
ATOM 806 C C . CYS A 1 98 ? 0.984 -0.0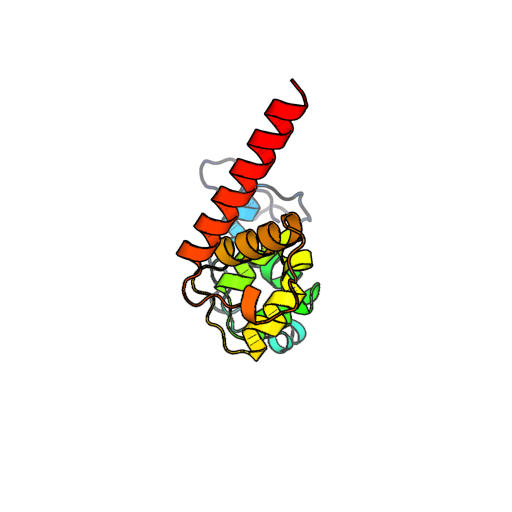07 10.055 1.00 90.50 98 CYS A C 1
ATOM 808 O O . CYS A 1 98 ? 0.808 -1.206 10.259 1.00 90.50 98 CYS A O 1
ATOM 810 N N . TRP A 1 99 ? 2.202 0.460 9.744 1.00 92.50 99 TRP A N 1
ATOM 811 C CA . TRP A 1 99 ? 3.334 -0.433 9.439 1.00 92.50 99 TRP A CA 1
ATOM 812 C C . TRP A 1 99 ? 3.657 -1.436 10.554 1.00 92.50 99 TRP A C 1
ATOM 814 O O . TRP A 1 99 ? 3.954 -2.605 10.294 1.00 92.50 99 TRP A O 1
AT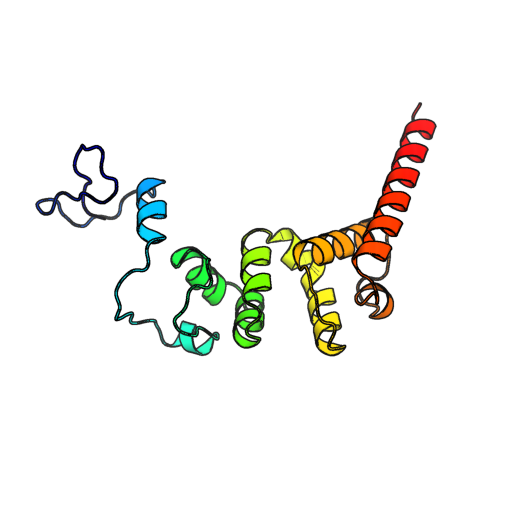OM 824 N N . ASN A 1 100 ? 3.591 -1.007 11.817 1.00 92.00 100 ASN A N 1
ATOM 825 C CA . ASN A 1 100 ? 3.834 -1.913 12.939 1.00 92.00 100 ASN A CA 1
ATOM 826 C C . ASN A 1 100 ? 2.736 -2.975 13.062 1.00 92.00 100 ASN A C 1
ATOM 828 O O . ASN A 1 100 ? 3.064 -4.150 13.232 1.00 92.00 100 ASN A O 1
ATOM 832 N N . ALA A 1 101 ? 1.472 -2.580 12.897 1.00 91.19 101 ALA A N 1
ATOM 833 C CA . ALA A 1 101 ? 0.348 -3.508 12.862 1.00 91.19 101 ALA A CA 1
ATOM 834 C C . ALA A 1 101 ? 0.466 -4.483 11.679 1.00 91.19 101 ALA A C 1
ATOM 836 O O . ALA A 1 101 ? 0.266 -5.682 11.841 1.00 91.19 101 ALA A O 1
ATOM 837 N N . TYR A 1 102 ? 0.915 -4.004 10.518 1.00 92.25 102 TYR A N 1
ATOM 838 C CA . TYR A 1 102 ? 1.092 -4.808 9.309 1.00 92.25 102 TYR A CA 1
ATOM 839 C C . TYR A 1 102 ? 2.135 -5.917 9.500 1.00 92.25 102 TYR A C 1
ATOM 841 O O . TYR A 1 102 ? 1.913 -7.070 9.130 1.00 92.25 102 TYR A O 1
ATOM 849 N N . LYS A 1 103 ? 3.264 -5.609 10.156 1.00 92.38 103 LYS A N 1
ATOM 850 C CA . LYS A 1 103 ? 4.266 -6.625 10.526 1.00 92.38 103 LYS A CA 1
ATOM 851 C C . LYS A 1 103 ? 3.686 -7.695 11.452 1.00 92.38 103 LYS A C 1
ATOM 853 O O . LYS A 1 103 ? 4.015 -8.869 11.303 1.00 92.38 103 LYS A O 1
ATOM 858 N N . ILE A 1 104 ? 2.840 -7.299 12.404 1.00 91.75 104 ILE A N 1
ATOM 859 C CA . ILE A 1 104 ? 2.200 -8.229 13.342 1.00 91.75 104 ILE A CA 1
ATOM 860 C C . ILE A 1 104 ? 1.174 -9.100 12.612 1.00 91.75 104 ILE A C 1
ATOM 862 O O . ILE A 1 104 ? 1.193 -10.314 12.798 1.00 91.75 104 ILE A O 1
ATOM 866 N N . ALA A 1 105 ? 0.347 -8.518 11.742 1.00 91.69 105 ALA A N 1
ATOM 867 C CA . ALA A 1 105 ? -0.600 -9.256 10.906 1.00 91.69 105 ALA A CA 1
ATOM 868 C C . ALA A 1 105 ? 0.117 -10.318 10.057 1.00 91.69 105 ALA A C 1
ATOM 870 O O . ALA A 1 105 ? -0.243 -11.494 10.094 1.00 91.69 105 ALA A O 1
ATOM 871 N N . ASN A 1 106 ? 1.215 -9.936 9.395 1.00 91.00 106 ASN A N 1
ATOM 872 C CA . ASN A 1 106 ? 2.043 -10.861 8.621 1.00 91.00 106 ASN A CA 1
ATOM 873 C C . ASN A 1 106 ? 2.637 -11.989 9.474 1.00 91.00 106 ASN A C 1
ATOM 875 O O . ASN A 1 106 ? 2.668 -13.136 9.036 1.00 91.00 106 ASN A O 1
ATOM 879 N N . ARG A 1 107 ? 3.098 -11.684 10.694 1.00 91.06 107 ARG A N 1
ATOM 880 C CA . ARG A 1 107 ? 3.642 -12.690 11.619 1.00 91.06 107 ARG A CA 1
ATOM 881 C C . ARG A 1 107 ? 2.585 -13.701 12.073 1.00 91.06 107 ARG A C 1
ATOM 883 O O . ARG A 1 107 ? 2.929 -14.849 12.317 1.00 91.06 107 ARG A O 1
ATOM 890 N N . ASN A 1 108 ? 1.328 -13.276 12.182 1.00 90.00 108 ASN A N 1
ATOM 891 C CA . ASN A 1 108 ? 0.198 -14.137 12.538 1.00 90.00 108 ASN A CA 1
ATOM 892 C C . ASN A 1 108 ? -0.469 -14.783 11.311 1.00 90.00 108 ASN A C 1
ATOM 894 O O . ASN A 1 108 ? -1.527 -15.384 11.449 1.00 90.00 108 ASN A O 1
ATOM 898 N N . HIS A 1 109 ? 0.128 -14.661 10.118 1.00 88.75 109 HIS A N 1
ATOM 899 C CA . HIS A 1 109 ? -0.421 -15.180 8.861 1.00 88.75 109 HIS A CA 1
ATOM 900 C C . HIS A 1 109 ? -1.842 -14.683 8.543 1.00 88.75 109 HIS A C 1
ATOM 902 O O . HIS A 1 109 ? -2.594 -15.351 7.835 1.00 88.75 109 HIS A O 1
ATOM 908 N N . TYR A 1 110 ? -2.204 -13.495 9.033 1.00 88.12 110 TYR A N 1
ATOM 909 C CA . TYR A 1 110 ? -3.516 -12.914 8.788 1.00 88.12 110 TYR A CA 1
ATOM 910 C C . TYR A 1 110 ? -3.635 -12.443 7.334 1.00 88.12 110 TYR A C 1
ATOM 912 O O . TYR A 1 110 ? -2.804 -11.673 6.839 1.00 88.12 110 TYR A O 1
ATOM 920 N N . LEU A 1 111 ? -4.672 -12.914 6.639 1.00 87.00 111 LEU A N 1
ATOM 921 C CA . LEU A 1 111 ? -4.938 -12.534 5.258 1.00 87.00 111 LEU A CA 1
ATOM 922 C C . LEU A 1 111 ? -5.812 -11.281 5.222 1.00 87.00 111 LEU A C 1
ATOM 924 O O . LEU A 1 111 ? -7.022 -11.345 5.410 1.00 87.00 111 LEU A O 1
ATOM 928 N N . ILE A 1 112 ? -5.192 -10.143 4.925 1.00 87.75 112 ILE A N 1
ATOM 929 C CA . ILE A 1 112 ? -5.913 -8.889 4.708 1.00 87.75 112 ILE A CA 1
ATOM 930 C C . ILE A 1 112 ? -6.612 -8.963 3.342 1.00 87.75 112 ILE A C 1
ATOM 932 O O . ILE A 1 112 ? -5.946 -8.983 2.307 1.00 87.75 112 ILE A O 1
ATOM 936 N N . THR A 1 113 ? -7.943 -9.041 3.346 1.00 85.12 113 THR A N 1
ATOM 937 C CA . THR A 1 113 ? -8.788 -9.065 2.139 1.00 85.12 113 THR A CA 1
ATOM 938 C C . THR A 1 113 ? -8.896 -7.693 1.482 1.00 85.12 113 THR A C 1
ATOM 940 O O . THR A 1 113 ? -8.723 -7.581 0.271 1.00 85.12 113 THR A O 1
ATOM 943 N N . ASP A 1 114 ? -9.141 -6.652 2.277 1.00 88.88 114 ASP A N 1
ATOM 944 C CA . ASP A 1 114 ? -9.211 -5.262 1.828 1.00 88.88 114 ASP A CA 1
ATOM 945 C C . ASP A 1 114 ? -8.238 -4.409 2.650 1.00 88.88 114 ASP A C 1
ATOM 947 O O . ASP A 1 114 ? -8.445 -4.159 3.840 1.00 88.88 114 ASP A O 1
ATOM 951 N N . ILE A 1 115 ? -7.146 -3.984 2.008 1.00 90.75 115 ILE A N 1
ATOM 952 C CA . ILE A 1 115 ? -6.102 -3.185 2.656 1.00 90.75 115 ILE A CA 1
ATOM 953 C C . ILE A 1 115 ? -6.592 -1.788 3.037 1.00 90.75 115 ILE A C 1
ATOM 955 O O . ILE A 1 115 ? -6.119 -1.242 4.031 1.00 90.75 115 ILE A O 1
ATOM 959 N N . GLY A 1 116 ? -7.541 -1.231 2.281 1.00 89.88 116 GLY A N 1
ATOM 960 C CA . GLY A 1 116 ? -8.090 0.089 2.550 1.00 89.88 116 GLY A CA 1
ATOM 961 C C . GLY A 1 116 ? -8.913 0.078 3.823 1.00 89.88 116 GLY A C 1
ATOM 962 O O . GLY A 1 116 ? -8.584 0.782 4.775 1.00 89.88 116 GLY A O 1
ATOM 963 N N . LYS A 1 117 ? -9.897 -0.825 3.885 1.00 90.31 117 LYS A N 1
ATOM 964 C CA . LYS A 1 117 ? -10.720 -1.012 5.088 1.00 90.31 117 LYS A CA 1
ATOM 965 C C . LYS A 1 117 ? -9.891 -1.398 6.304 1.00 90.31 117 LYS A C 1
ATOM 967 O O . LYS A 1 117 ? -10.150 -0.925 7.406 1.00 90.31 117 LYS A O 1
ATOM 972 N N . TRP A 1 118 ? -8.879 -2.246 6.120 1.00 93.44 118 TRP A N 1
ATOM 973 C CA . TRP A 1 118 ? -7.997 -2.630 7.216 1.00 93.44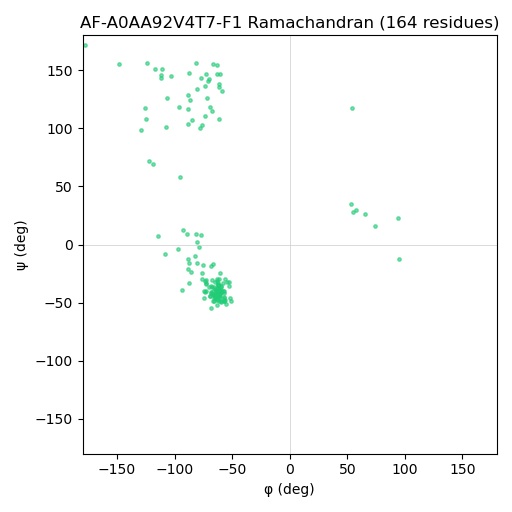 118 TRP A CA 1
ATOM 974 C C . TRP A 1 118 ? -7.169 -1.447 7.727 1.00 93.44 118 TRP A C 1
ATOM 976 O O . TRP A 1 118 ? -7.078 -1.257 8.936 1.00 93.44 118 TRP A O 1
ATOM 986 N N . ALA A 1 119 ? -6.602 -0.621 6.845 1.00 91.88 119 ALA A N 1
ATOM 987 C CA . ALA A 1 119 ? -5.858 0.564 7.262 1.00 91.88 119 ALA A CA 1
ATOM 988 C C . ALA A 1 119 ? -6.757 1.572 7.999 1.00 91.88 119 ALA A C 1
ATOM 990 O O . ALA A 1 119 ? -6.367 2.069 9.057 1.00 91.88 119 ALA A O 1
ATOM 991 N N . ASP A 1 120 ? -7.973 1.806 7.500 1.00 90.81 120 ASP A N 1
ATOM 992 C CA . ASP A 1 120 ? -8.958 2.670 8.159 1.00 90.81 120 ASP A CA 1
ATOM 993 C C . ASP A 1 120 ? -9.348 2.125 9.540 1.00 90.81 120 ASP A C 1
ATOM 995 O O . ASP A 1 120 ? -9.361 2.864 10.526 1.00 90.81 120 ASP A O 1
ATOM 999 N N . TYR A 1 121 ? -9.570 0.813 9.647 1.00 90.88 121 TYR A N 1
ATOM 1000 C CA . TYR A 1 121 ? -9.805 0.125 10.916 1.00 90.88 121 TYR A CA 1
ATOM 1001 C C . TYR A 1 121 ? -8.660 0.324 11.919 1.00 90.88 121 TYR A C 1
ATOM 1003 O O . TYR A 1 121 ? -8.908 0.672 13.075 1.00 90.88 121 TYR A O 1
ATOM 1011 N N . ILE A 1 122 ? -7.401 0.176 11.494 1.00 91.06 122 ILE A N 1
AT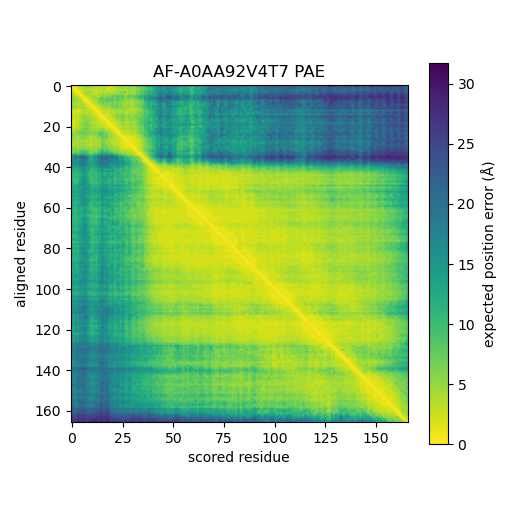OM 1012 C CA . ILE A 1 122 ? -6.248 0.424 12.370 1.00 91.06 122 ILE A CA 1
ATOM 1013 C C . ILE A 1 122 ? -6.200 1.891 12.817 1.00 91.06 122 ILE A C 1
ATOM 1015 O O . ILE A 1 122 ? -5.982 2.155 14.000 1.00 91.06 122 ILE A O 1
ATOM 1019 N N . CYS A 1 123 ? -6.443 2.847 11.919 1.00 90.00 123 CYS A N 1
ATOM 1020 C CA . CYS A 1 123 ? -6.520 4.266 12.273 1.00 90.00 123 CYS A CA 1
ATOM 1021 C C . CYS A 1 123 ? -7.635 4.544 13.299 1.00 90.00 123 CYS A C 1
ATOM 1023 O O . CYS A 1 123 ? -7.410 5.266 14.271 1.00 90.00 123 CYS A O 1
ATOM 1025 N N . MET A 1 124 ? -8.801 3.914 13.148 1.00 89.62 124 MET A N 1
ATOM 1026 C CA . MET A 1 124 ? -9.897 4.011 14.116 1.00 89.62 124 MET A CA 1
ATOM 1027 C C . MET A 1 124 ? -9.540 3.413 15.483 1.00 89.62 124 MET A C 1
ATOM 1029 O O . MET A 1 124 ? -9.892 3.978 16.520 1.00 89.62 124 MET A O 1
ATOM 1033 N N . LEU A 1 125 ? -8.797 2.301 15.522 1.00 89.69 125 LEU A N 1
ATOM 1034 C CA . LEU A 1 125 ? -8.283 1.750 16.779 1.00 89.69 125 LEU A CA 1
ATOM 1035 C C . LEU A 1 125 ? -7.348 2.737 17.491 1.00 89.69 125 LEU A C 1
ATOM 1037 O O . LEU A 1 125 ? -7.420 2.854 18.716 1.00 89.69 125 LEU A O 1
ATOM 1041 N N . VAL A 1 126 ? -6.521 3.476 16.742 1.00 90.06 126 VAL A N 1
ATOM 1042 C CA . VAL A 1 126 ? -5.678 4.547 17.300 1.00 90.06 126 VAL A CA 1
ATOM 1043 C C . VAL A 1 126 ? -6.534 5.678 17.875 1.00 90.06 126 VAL A C 1
ATOM 1045 O O . VAL A 1 126 ? -6.280 6.099 19.002 1.00 90.06 126 VAL A O 1
ATOM 1048 N N . GLU A 1 127 ? -7.573 6.130 17.162 1.00 87.56 127 GLU A N 1
ATOM 1049 C CA . GLU A 1 127 ? -8.503 7.175 17.637 1.00 87.56 127 GLU A CA 1
ATOM 1050 C C . GLU A 1 127 ? -9.223 6.758 18.932 1.00 87.56 127 GLU A C 1
ATOM 1052 O O . GLU A 1 127 ? -9.426 7.562 19.843 1.00 87.56 127 GLU A O 1
ATOM 1057 N N . MET A 1 128 ? -9.551 5.471 19.061 1.00 86.12 128 MET A N 1
ATOM 1058 C CA . MET A 1 128 ? -10.146 4.902 20.271 1.00 86.12 128 MET A CA 1
ATOM 1059 C C . MET A 1 128 ? -9.144 4.621 21.404 1.00 86.12 128 MET A C 1
ATOM 1061 O O . MET A 1 128 ? -9.558 4.150 22.467 1.00 86.12 128 MET A O 1
ATOM 1065 N N . GLY A 1 129 ? -7.845 4.856 21.196 1.00 84.69 129 GLY A N 1
ATOM 1066 C CA . GLY A 1 129 ? -6.797 4.544 22.172 1.00 84.69 129 GLY A CA 1
ATOM 1067 C C . GLY A 1 129 ? -6.633 3.043 22.439 1.00 84.69 129 GLY A C 1
ATOM 1068 O O . GLY A 1 129 ? -6.238 2.648 23.537 1.00 84.69 129 GLY A O 1
ATOM 1069 N N . LYS A 1 130 ? -6.986 2.187 21.472 1.00 86.81 130 LYS A N 1
ATOM 1070 C CA . LYS A 1 130 ? -6.811 0.731 21.560 1.00 86.81 130 LYS A CA 1
ATOM 1071 C C . LYS A 1 130 ? -5.379 0.327 21.211 1.00 86.81 130 LYS A C 1
ATOM 1073 O O . LYS A 1 130 ? -4.658 1.034 20.512 1.00 86.81 130 LYS A O 1
ATOM 1078 N N . ASP A 1 131 ? -4.966 -0.838 21.708 1.00 84.88 131 ASP A N 1
ATOM 1079 C CA . ASP A 1 131 ? -3.609 -1.338 21.494 1.00 84.88 131 ASP A CA 1
ATOM 1080 C C . ASP A 1 131 ? -3.422 -1.898 20.074 1.00 84.88 131 ASP A C 1
ATOM 1082 O O . ASP A 1 131 ? -3.796 -3.033 19.775 1.00 84.88 131 ASP A O 1
ATOM 1086 N N . ILE A 1 132 ? -2.767 -1.110 19.219 1.00 84.69 132 ILE A N 1
ATOM 1087 C CA . ILE A 1 132 ? -2.390 -1.477 17.845 1.00 84.69 132 ILE A CA 1
ATOM 1088 C C . ILE A 1 132 ? -1.173 -2.410 17.750 1.00 84.69 132 ILE A C 1
ATOM 1090 O O . ILE A 1 132 ? -0.639 -2.624 16.659 1.00 84.69 132 ILE A O 1
ATOM 1094 N N . ARG A 1 133 ? -0.677 -2.933 18.877 1.00 84.50 133 ARG A N 1
ATOM 1095 C CA . ARG A 1 133 ? 0.386 -3.949 18.924 1.00 84.50 133 ARG A CA 1
ATOM 1096 C C . ARG A 1 133 ? -0.126 -5.324 19.335 1.00 84.50 133 ARG A C 1
ATOM 1098 O O . ARG A 1 133 ? 0.624 -6.296 19.240 1.00 84.50 133 ARG A O 1
ATOM 1105 N N . SER A 1 134 ? -1.383 -5.426 19.756 1.00 86.38 134 SER A N 1
ATOM 1106 C CA . SER A 1 134 ? -1.978 -6.704 20.126 1.00 86.38 134 SER A CA 1
ATOM 1107 C C . SER A 1 134 ? -2.563 -7.410 18.895 1.00 86.38 134 SER A C 1
ATOM 1109 O O . SER A 1 134 ? -3.435 -6.845 18.227 1.00 86.38 134 SER A O 1
ATOM 1111 N N . PRO A 1 135 ? -2.150 -8.660 18.599 1.00 85.62 135 PRO A N 1
ATOM 1112 C CA . PRO A 1 135 ? -2.709 -9.445 17.497 1.00 85.62 135 PRO A CA 1
ATOM 1113 C C . PRO A 1 135 ? -4.230 -9.588 17.563 1.00 85.62 135 PRO A C 1
ATOM 1115 O O . PRO A 1 135 ? -4.877 -9.614 16.523 1.00 85.62 135 PRO A O 1
ATOM 1118 N N . HIS A 1 136 ? -4.791 -9.620 18.777 1.00 85.19 136 HIS A N 1
ATOM 1119 C CA . HIS A 1 136 ? -6.228 -9.753 19.006 1.00 85.19 136 HIS A CA 1
ATOM 1120 C C . HIS A 1 136 ? -7.041 -8.620 18.367 1.00 85.19 136 HIS A C 1
ATOM 1122 O O . HIS A 1 136 ? -8.124 -8.868 17.854 1.00 85.19 136 HIS A O 1
ATOM 1128 N N . TYR A 1 137 ? -6.515 -7.391 18.374 1.00 82.62 137 TYR A N 1
ATOM 1129 C CA . TYR A 1 137 ? -7.191 -6.256 17.744 1.00 82.62 137 TYR A CA 1
ATOM 1130 C C . TYR A 1 137 ? -6.835 -6.124 16.266 1.00 82.62 137 TYR A C 1
ATOM 1132 O O . TYR A 1 137 ? -7.661 -5.706 15.477 1.00 82.62 137 TYR A O 1
ATOM 1140 N N . ILE A 1 138 ? -5.613 -6.474 15.867 1.00 85.38 138 ILE A N 1
ATOM 1141 C CA . ILE A 1 138 ? -5.129 -6.259 14.493 1.00 85.38 138 ILE A CA 1
ATOM 1142 C C . ILE A 1 138 ? -5.713 -7.279 13.501 1.00 85.38 138 ILE A C 1
ATOM 1144 O O . ILE A 1 138 ? -5.831 -6.976 12.310 1.00 85.38 138 ILE A O 1
ATOM 1148 N N . CYS A 1 139 ? -6.023 -8.487 13.981 1.00 85.88 139 CYS A N 1
ATOM 1149 C CA . CYS A 1 139 ? -6.432 -9.637 13.173 1.00 85.88 139 CYS A CA 1
ATOM 1150 C C . CYS A 1 139 ? -7.856 -10.091 13.550 1.00 85.88 139 CYS A C 1
ATOM 1152 O O . CYS A 1 139 ? -8.003 -11.144 14.172 1.00 85.88 139 CYS A O 1
ATOM 1154 N N . PRO A 1 140 ? -8.903 -9.302 13.243 1.00 85.19 140 PRO A N 1
ATOM 1155 C CA . PRO A 1 140 ? -10.279 -9.710 13.508 1.00 85.19 140 PRO A CA 1
ATOM 1156 C C . PRO A 1 140 ? -10.703 -10.855 12.576 1.00 85.19 140 PRO A C 1
ATOM 1158 O O . PRO A 1 140 ? -10.382 -10.838 11.393 1.00 85.19 140 PRO A O 1
ATOM 1161 N N . ASP A 1 141 ? -11.488 -11.816 13.072 1.00 82.38 141 ASP A N 1
ATOM 1162 C CA . ASP A 1 141 ? -12.022 -12.906 12.234 1.00 82.38 141 ASP A CA 1
ATOM 1163 C C . ASP A 1 141 ? -12.948 -12.379 11.123 1.00 82.38 141 ASP A C 1
ATOM 1165 O O . ASP A 1 141 ? -12.988 -12.916 10.016 1.00 82.38 141 ASP A O 1
ATOM 1169 N N . ASN A 1 142 ? -13.683 -11.297 11.409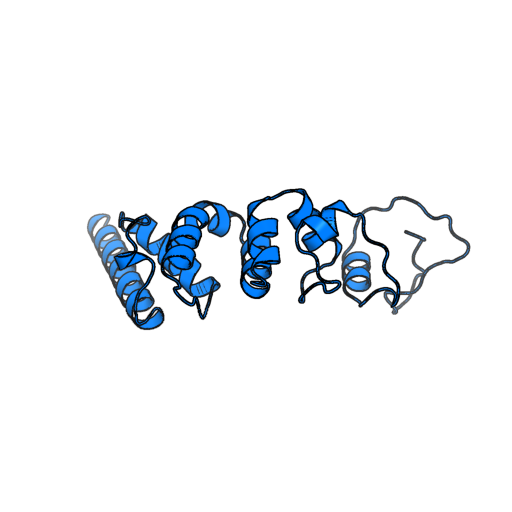 1.00 84.88 142 ASN A N 1
ATOM 1170 C CA . ASN A 1 142 ? -14.509 -10.584 10.442 1.00 84.88 142 ASN A CA 1
ATOM 1171 C C . ASN A 1 142 ? -14.190 -9.086 10.479 1.00 84.88 142 ASN A C 1
ATOM 1173 O O . ASN A 1 142 ? -14.688 -8.348 11.332 1.00 84.88 142 ASN A O 1
ATOM 1177 N N . LEU A 1 143 ? -13.358 -8.653 9.529 1.00 85.81 143 LEU A N 1
ATOM 1178 C CA . LEU A 1 143 ? -12.930 -7.262 9.402 1.00 85.81 143 LEU A CA 1
ATOM 1179 C C . LEU A 1 143 ? -14.109 -6.296 9.228 1.00 85.81 143 LEU A C 1
ATOM 1181 O O . LEU A 1 143 ? -14.088 -5.230 9.831 1.00 85.81 143 LEU A O 1
ATOM 1185 N N . GLU A 1 144 ? -15.129 -6.664 8.449 1.00 85.19 144 GLU A N 1
ATOM 1186 C CA . GLU A 1 144 ? -16.276 -5.788 8.169 1.00 85.19 144 GLU A CA 1
A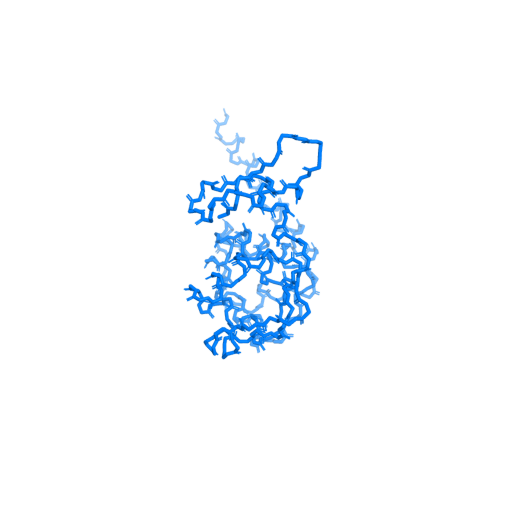TOM 1187 C C . GLU A 1 144 ? -17.088 -5.530 9.442 1.00 85.19 144 GLU A C 1
ATOM 1189 O O . GLU A 1 144 ? -17.353 -4.389 9.808 1.00 85.19 144 GLU A O 1
ATOM 1194 N N . ALA A 1 145 ? -17.413 -6.599 10.173 1.00 84.94 145 ALA A N 1
ATOM 1195 C CA . ALA A 1 145 ? -18.220 -6.495 11.383 1.00 84.94 145 ALA A CA 1
ATOM 1196 C C . ALA A 1 145 ? -17.514 -5.685 12.484 1.00 84.94 145 ALA A C 1
ATOM 1198 O O . ALA A 1 145 ? -18.140 -4.866 13.158 1.00 84.94 145 ALA A O 1
ATOM 1199 N N . GLU A 1 146 ? -16.207 -5.891 12.671 1.00 85.88 146 GLU A N 1
ATOM 1200 C CA . GLU A 1 146 ? -15.444 -5.126 13.661 1.00 85.88 146 GLU A CA 1
ATOM 1201 C C . GLU A 1 146 ? -15.201 -3.679 13.212 1.00 85.88 146 GLU A C 1
ATOM 1203 O O . GLU A 1 146 ? -15.238 -2.771 14.046 1.00 85.88 146 GLU A O 1
ATOM 1208 N N . HIS A 1 147 ? -15.032 -3.435 11.910 1.00 87.56 147 HIS A N 1
ATOM 1209 C CA . HIS A 1 147 ? -14.979 -2.088 11.346 1.00 87.56 147 HIS A CA 1
ATOM 1210 C C . HIS A 1 147 ? -16.271 -1.308 11.631 1.00 87.56 147 HIS A C 1
ATOM 1212 O O . HIS A 1 147 ? -16.211 -0.188 12.151 1.00 87.56 147 HIS A O 1
ATOM 1218 N N . ASP A 1 148 ? -17.435 -1.901 11.364 1.00 86.38 148 ASP A N 1
ATOM 1219 C CA . ASP A 1 148 ? -18.736 -1.258 11.578 1.00 86.38 148 ASP A CA 1
ATOM 1220 C C . ASP A 1 148 ? -18.991 -0.987 13.062 1.00 86.38 148 ASP A C 1
ATOM 1222 O O . ASP A 1 148 ? -19.339 0.129 13.456 1.00 86.38 148 ASP A O 1
ATOM 1226 N N . ARG A 1 149 ? -18.689 -1.964 13.920 1.00 87.44 149 ARG A N 1
ATOM 1227 C CA . ARG A 1 149 ? -18.823 -1.836 15.375 1.00 87.44 149 ARG A CA 1
ATOM 1228 C C . ARG A 1 149 ? -17.965 -0.711 15.958 1.00 87.44 149 ARG A C 1
ATOM 1230 O O . ARG A 1 149 ? -18.386 -0.019 16.888 1.00 87.44 149 ARG A O 1
ATOM 1237 N N . ILE A 1 150 ? -16.731 -0.559 15.481 1.00 85.94 150 ILE A N 1
ATOM 1238 C CA . ILE A 1 150 ? -15.829 0.511 15.924 1.00 85.94 150 ILE A CA 1
ATOM 1239 C C . ILE A 1 150 ? -16.285 1.863 15.364 1.00 85.94 150 ILE A C 1
ATOM 1241 O O . ILE A 1 150 ? -16.320 2.846 16.109 1.00 85.94 150 ILE A O 1
ATOM 1245 N N . SER A 1 151 ? -16.726 1.896 14.107 1.00 84.69 151 SER A N 1
ATOM 1246 C CA . SER A 1 151 ? -17.289 3.090 13.471 1.00 84.69 151 SER A CA 1
ATOM 1247 C C . SER A 1 151 ? -18.491 3.638 14.245 1.00 84.69 151 SER A C 1
ATOM 1249 O O . SER A 1 151 ? -18.564 4.837 14.518 1.00 84.69 151 SER A O 1
ATOM 1251 N N . GLU A 1 152 ? -19.412 2.769 14.667 1.00 87.75 152 GLU A N 1
ATOM 1252 C CA . GLU A 1 152 ? -20.565 3.142 15.493 1.00 87.75 152 GLU A CA 1
ATOM 1253 C C . GLU A 1 152 ? -20.147 3.719 16.849 1.00 87.75 152 GLU A C 1
ATOM 1255 O O . GLU A 1 152 ? -20.688 4.736 17.284 1.00 87.75 152 GLU A O 1
ATOM 1260 N N . LYS A 1 153 ? -19.140 3.129 17.505 1.00 86.44 153 LYS A N 1
ATOM 1261 C CA . LYS A 1 153 ? -18.624 3.646 18.783 1.00 86.44 153 LYS A CA 1
ATOM 1262 C C . LYS A 1 153 ? -18.005 5.031 18.642 1.00 86.44 153 LYS A C 1
ATOM 1264 O O . LYS A 1 153 ? -18.210 5.869 19.518 1.00 86.44 153 LYS A O 1
ATOM 1269 N N . ILE A 1 154 ? -17.265 5.277 17.562 1.00 85.75 154 ILE A N 1
ATOM 1270 C CA . ILE A 1 154 ? -16.681 6.595 17.287 1.00 85.75 154 ILE A CA 1
ATOM 1271 C C . ILE A 1 154 ? -17.789 7.619 17.028 1.00 85.75 154 ILE A C 1
ATOM 1273 O O . ILE A 1 154 ? -17.743 8.714 17.587 1.00 85.75 154 ILE A O 1
ATOM 1277 N N . ARG A 1 155 ? -18.817 7.260 16.246 1.00 85.88 155 ARG A N 1
ATOM 1278 C CA . ARG A 1 155 ? -19.984 8.128 16.004 1.00 85.88 155 ARG A CA 1
ATOM 1279 C C . ARG A 1 155 ? -20.717 8.469 17.301 1.00 85.88 155 ARG A C 1
ATOM 1281 O O . ARG A 1 155 ? -20.934 9.644 17.568 1.00 85.88 155 ARG A O 1
ATOM 1288 N N . ALA A 1 156 ? -21.007 7.470 18.134 1.00 86.44 156 ALA A N 1
ATOM 1289 C CA . ALA A 1 156 ? -21.676 7.668 19.419 1.00 86.44 156 ALA A CA 1
ATOM 1290 C C . ALA A 1 156 ? -20.852 8.532 20.389 1.00 86.44 156 ALA A C 1
ATOM 1292 O O . ALA A 1 156 ? -21.417 9.309 21.153 1.00 86.44 156 ALA A O 1
ATOM 1293 N N . LYS A 1 157 ? -19.516 8.418 20.366 1.00 84.31 157 LYS A N 1
ATOM 1294 C CA . LYS A 1 157 ? -18.631 9.269 21.173 1.00 84.31 157 LYS A CA 1
ATOM 1295 C C . LYS A 1 157 ? -18.682 10.728 20.709 1.00 84.31 157 LYS A C 1
ATOM 1297 O O . LYS A 1 157 ? -18.900 11.606 21.534 1.00 84.31 157 LYS A O 1
ATOM 1302 N N . LYS A 1 158 ? -18.557 10.965 19.400 1.00 83.81 158 LYS A N 1
ATOM 1303 C CA . LYS A 1 158 ? -18.626 12.310 18.804 1.00 83.81 158 LYS A CA 1
ATOM 1304 C C . LYS A 1 158 ? -19.984 12.975 19.020 1.00 83.81 158 LYS A C 1
ATOM 1306 O O . LYS A 1 158 ? -20.059 14.183 19.199 1.00 83.81 158 LYS A O 1
ATOM 1311 N N . GLU A 1 159 ? -21.060 12.194 19.003 1.00 84.06 159 GLU A N 1
ATOM 1312 C CA . GLU A 1 159 ? -22.404 12.706 19.265 1.00 84.06 159 GLU A CA 1
ATOM 1313 C C . GLU A 1 159 ? -22.583 13.143 20.722 1.00 84.06 159 GLU A C 1
ATOM 1315 O O . GLU A 1 159 ? -23.141 14.211 20.955 1.00 84.06 159 GLU A O 1
ATOM 1320 N N . LYS A 1 160 ? -22.043 12.378 21.682 1.00 81.00 160 LYS A N 1
ATOM 1321 C CA . LYS A 1 160 ? -22.036 12.769 23.100 1.00 81.00 160 LYS A CA 1
ATOM 1322 C C . LYS A 1 160 ? -21.230 14.038 23.351 1.00 81.00 160 LYS A C 1
ATOM 1324 O O . LYS A 1 160 ? -21.735 14.935 24.010 1.00 81.00 160 LYS A O 1
ATOM 1329 N N . GLU A 1 161 ? -20.026 14.128 22.786 1.00 80.50 161 GLU A N 1
ATOM 1330 C CA . GLU A 1 161 ? -19.180 15.327 22.895 1.00 80.50 161 GLU A CA 1
ATOM 1331 C C . GLU A 1 161 ? -19.914 16.566 22.357 1.00 80.50 161 GLU A C 1
ATOM 1333 O O . GLU A 1 161 ? -19.935 17.601 23.012 1.00 80.50 161 GLU A O 1
ATOM 1338 N N . ARG A 1 162 ? -20.627 16.442 21.228 1.00 76.56 162 ARG A N 1
ATOM 1339 C CA . ARG A 1 162 ? -21.420 17.545 20.664 1.00 76.56 162 ARG A CA 1
ATOM 1340 C C . ARG A 1 162 ? -22.588 17.973 21.560 1.00 76.56 162 ARG A C 1
ATOM 1342 O O . ARG A 1 162 ? -22.857 19.160 21.648 1.00 76.56 162 ARG A O 1
ATOM 1349 N N . THR A 1 163 ? -23.276 17.034 22.213 1.00 74.69 163 THR A N 1
ATOM 1350 C CA . THR A 1 163 ? -24.356 17.361 23.167 1.00 74.69 163 THR A CA 1
ATOM 1351 C C . THR A 1 163 ? -23.856 17.885 24.514 1.00 74.69 163 THR A C 1
ATOM 1353 O O . THR A 1 163 ? -24.648 18.428 25.270 1.00 74.69 163 THR A O 1
ATOM 1356 N N . GLU A 1 164 ? -22.580 17.673 24.847 1.00 71.94 164 GLU A N 1
ATOM 1357 C CA . GLU A 1 164 ? -21.945 18.207 26.062 1.00 71.94 164 GLU A CA 1
ATOM 1358 C C . GLU A 1 164 ? -21.351 19.612 25.839 1.00 71.94 164 GLU A C 1
ATOM 1360 O O . GLU A 1 164 ? -21.137 20.343 26.805 1.00 71.94 164 GLU A O 1
ATOM 1365 N N . GLU A 1 165 ? -21.084 19.989 24.582 1.00 68.75 165 GLU A N 1
ATOM 1366 C CA . GLU A 1 165 ? -20.639 21.333 24.180 1.00 68.75 165 GLU A CA 1
ATOM 1367 C C . GLU A 1 165 ? -21.797 22.321 23.908 1.00 68.75 165 GLU A C 1
ATOM 1369 O O . GLU A 1 165 ? -21.551 23.529 23.863 1.00 68.75 165 GLU A O 1
ATOM 1374 N N . GLU A 1 166 ? -23.033 21.829 23.739 1.00 53.12 166 GLU A N 1
ATOM 1375 C CA . GLU A 1 166 ? -24.281 22.621 23.655 1.00 53.12 166 GLU A CA 1
ATOM 1376 C C . GLU A 1 166 ? -24.874 22.934 25.040 1.00 53.12 166 GLU A C 1
ATOM 1378 O O . GLU A 1 166 ? -25.305 24.098 25.236 1.00 53.12 166 GLU A O 1
#

Organism: NCBI:txid165179

Radius of gyration: 21.77 Å; Cα contacts (8 Å, |Δi|>4): 125; chains: 1; bounding box: 45×38×62 Å

InterPro domains:
  IPR025586 PcfJ-like protein [PF14284] (118-165)

Solvent-accessible surface area (backbone atoms only — not comparable to full-atom values): 10065 Å² total; per-residue (Å²): 84,51,46,66,47,94,66,93,58,81,87,41,61,35,85,88,45,67,80,38,95,64,86,88,48,74,61,58,57,57,58,58,63,48,91,73,62,100,80,76,91,73,63,70,68,51,49,75,36,38,55,81,90,69,57,84,93,43,51,57,69,59,50,56,50,42,47,73,72,33,72,69,46,18,53,34,37,63,66,71,36,52,73,53,47,53,53,36,69,78,34,55,69,54,42,69,72,38,46,66,35,50,54,51,30,56,74,69,68,51,82,76,85,50,62,65,63,50,46,52,40,52,53,51,36,53,77,69,70,47,66,65,83,40,61,77,68,68,55,52,95,49,60,68,63,54,40,52,56,51,53,51,52,52,50,56,49,54,51,50,54,54,65,72,75,108

Sequence (166 aa):
ARKRTMGIYMDTFCYGSDIELRKDNTTYQHIASFPVCPDMKVIPQIWRNGFDGAFHGIEPLTLLKAMLTDHRIETMMKQCRYGHVRYFIDHPRHLETCWNAYKIANRNHYLITDIGKWADYICMLVEMGKDIRSPHYICPDNLEAEHDRISEKIRAKKEKERTEEE

Foldseek 3Di:
DADADPDPDLPHHDPPGDDDDDDDDPSVQVVQQPDDDPDDDDDVQLVVLQDDPDPLSPRPVLLSVCSVPDSLLSVCSNVVVSVLSVVCSVPVVLCVQCVLLVVVCVVVVADDPDNVLLSVQSVLCVVVVHDSNDCPSSRDPDSVVSSVVSVVVVVVVVVVVVVVVD

Secondary structure (DSSP, 8-state):
-PPBPSSS-TT-B-TTS--------HHHHHHHTS---SS----HHHHHTT--S--TTS-HHHHHHHHHH-HHHHHHHHTT-HHHHHHHHH-HHHHHHHHHHHHHHHHTT---S-HHHHHHHHHHHHHTT--TT-HHHHS-S-HHHHHHHHHHHHHHHHHHHHHHH-